Protein AF-A0A7Z9M7N5-F1 (afdb_monomer)

Foldseek 3Di:
DCVVQNDPVVCVVVVDDDQWDDDPDAWIDGPQLQKIWGWADPDPLDTDIDIDHDDDPPDDPVSSVVSVVCCVAAPDPPHPNVVVVVVVSNVVSVCVPDPPDPDDDQPQQPPQWDADPNDIDHDPPGPHSVVVVVNVVVVVCVVPDPPPDD

Radius of gyration: 18.96 Å; Cα contacts (8 Å, |Δi|>4): 137; chains: 1; bounding box: 45×41×53 Å

Solvent-accessible surface area (backbone atoms only — not comparable to full-atom values): 9158 Å² total; per-residue (Å²): 94,48,91,80,54,37,62,68,53,30,52,53,61,71,65,61,87,60,70,72,45,78,46,87,91,42,37,37,35,25,66,85,47,38,33,39,37,39,53,42,78,78,49,102,90,39,70,48,80,47,77,47,77,60,74,66,81,94,55,62,69,67,61,42,55,51,27,51,50,46,36,64,59,40,62,32,89,86,14,67,58,36,45,53,51,52,48,51,52,53,48,52,63,57,53,70,76,48,90,88,56,100,68,86,88,62,67,48,64,62,93,53,62,44,76,53,95,94,40,79,40,62,50,86,95,58,89,56,36,52,68,59,54,50,50,52,52,52,49,49,49,64,75,66,51,87,69,88,73,127

Secondary structure (DSSP, 8-state):
-HHHHHHHHHHHHHH---S-EEETTTEEEEGGGTEEEEEEEEETTEEEEEEEE-PPTT--HHHHHHHHHHIIIIISTTSHHHHHHHHHHHHHHHHTT-SS-S-----TTTT--EEETTEEEPPTT----HHHHHHHHHHHHHHH------

pLDDT: mean 91.23, std 7.66, range [43.03, 97.62]

Nearest PDB structures (foldseek):
  7yls-assembly1_B  TM=8.429E-01  e=2.250E-08  Variovorax paradoxus
  2xr8-assembly3_S  TM=8.512E-01  e=6.572E-05  Paraburkholderia xenovorans LB400
  2yfl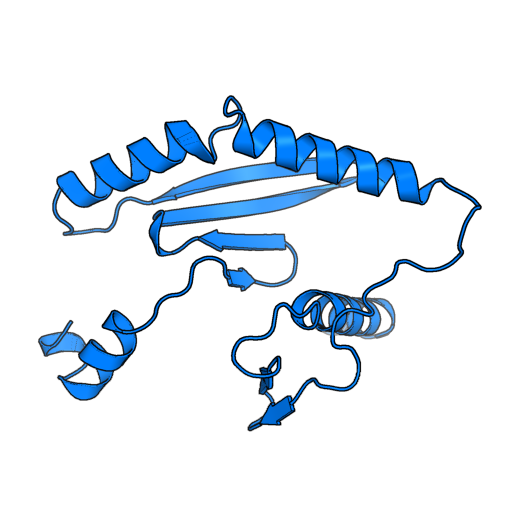-assembly1_I  TM=8.219E-01  e=6.572E-05  Paraburkholderia xenovorans LB400
  5aew-assembly1_U  TM=7.741E-01  e=8.933E-05  Paraburkholderia xenovorans LB400
  8k0a-assembly1_A  TM=7.734E-01  e=1.866E-04  Escherichia coli K-12

Structure (mmCIF, N/CA/C/O backbone):
data_AF-A0A7Z9M7N5-F1
#
_entry.id   AF-A0A7Z9M7N5-F1
#
loop_
_atom_site.group_PDB
_atom_site.id
_atom_site.type_symbol
_atom_site.label_atom_id
_atom_site.label_alt_id
_atom_site.label_comp_id
_atom_site.label_asym_id
_atom_site.label_entity_id
_atom_site.label_seq_id
_atom_site.pdbx_PDB_ins_code
_atom_site.Cartn_x
_atom_site.Cartn_y
_atom_site.Cartn_z
_atom_site.occupancy
_atom_site.B_iso_or_equiv
_atom_site.auth_seq_id
_atom_site.auth_comp_id
_atom_site.auth_asym_id
_atom_site.auth_atom_id
_atom_site.pdbx_PDB_model_num
ATOM 1 N N . MET A 1 1 ? -10.896 -2.703 24.889 1.00 88.19 1 MET A N 1
ATOM 2 C CA . MET A 1 1 ? -9.429 -2.524 24.819 1.00 88.19 1 MET A CA 1
ATOM 3 C C . MET A 1 1 ? -8.792 -2.921 26.137 1.00 88.19 1 MET A C 1
ATOM 5 O O . MET A 1 1 ? -8.296 -4.032 26.181 1.00 88.19 1 MET A O 1
ATOM 9 N N . TYR A 1 2 ? -8.915 -2.133 27.209 1.00 94.31 2 TYR A N 1
ATOM 10 C CA . TYR A 1 2 ? -8.338 -2.464 28.525 1.00 94.31 2 TYR A CA 1
ATOM 11 C C . TYR A 1 2 ? -8.776 -3.823 29.090 1.00 94.31 2 TYR A C 1
ATOM 13 O O . TYR A 1 2 ? -7.938 -4.600 29.518 1.00 94.31 2 TYR A O 1
ATOM 21 N N . GLU A 1 3 ? -10.065 -4.169 29.023 1.00 94.38 3 GLU A N 1
ATOM 22 C CA . GLU A 1 3 ? -10.536 -5.487 29.492 1.00 94.38 3 GLU A CA 1
ATOM 23 C C . GLU A 1 3 ? -9.992 -6.661 28.662 1.00 94.38 3 GLU A C 1
ATOM 25 O O . GLU A 1 3 ? -9.813 -7.755 29.183 1.00 94.38 3 GLU A O 1
ATOM 30 N N . ALA A 1 4 ? -9.740 -6.445 27.367 1.00 93.12 4 ALA A N 1
ATOM 31 C CA . ALA A 1 4 ? -9.328 -7.501 26.441 1.00 93.12 4 ALA A CA 1
ATOM 32 C C . ALA A 1 4 ? -7.804 -7.688 26.379 1.00 93.12 4 ALA A C 1
ATOM 34 O O . ALA A 1 4 ? -7.344 -8.797 26.132 1.00 93.12 4 ALA A O 1
ATOM 35 N N . TYR A 1 5 ? -7.041 -6.611 26.579 1.00 94.06 5 TYR A N 1
ATOM 36 C CA . TYR A 1 5 ? -5.589 -6.572 26.374 1.00 94.06 5 TYR A CA 1
ATOM 37 C C . TYR A 1 5 ? -4.808 -6.147 27.632 1.00 94.06 5 TYR A C 1
ATOM 39 O O . TYR A 1 5 ? -3.587 -6.201 27.643 1.00 94.06 5 TYR A O 1
ATOM 47 N N . GLY A 1 6 ? -5.480 -5.746 28.714 1.00 97.62 6 GLY A N 1
ATOM 48 C CA . GLY A 1 6 ? -4.824 -5.103 29.855 1.00 97.62 6 GLY A CA 1
ATOM 49 C C . GLY A 1 6 ? -4.429 -3.654 29.556 1.00 97.62 6 GLY A C 1
ATOM 50 O O . GLY A 1 6 ? -4.572 -3.174 28.433 1.00 97.62 6 GLY A O 1
ATOM 51 N N . GLU A 1 7 ? -3.974 -2.934 30.580 1.00 97.44 7 GLU A N 1
ATOM 52 C CA . GLU A 1 7 ? -3.633 -1.509 30.470 1.00 97.44 7 GLU A CA 1
ATOM 53 C C . GLU A 1 7 ? -2.422 -1.262 29.574 1.00 97.44 7 GLU A C 1
ATOM 55 O O . GLU A 1 7 ? -2.535 -0.531 28.596 1.00 97.44 7 GLU A O 1
ATOM 60 N N . GLU A 1 8 ? -1.309 -1.942 29.841 1.00 97.50 8 GLU A N 1
ATOM 61 C CA . GLU A 1 8 ? -0.048 -1.751 29.119 1.00 97.50 8 GLU A CA 1
ATOM 62 C C . GLU A 1 8 ? -0.201 -1.957 27.604 1.00 97.50 8 GLU A C 1
ATOM 64 O O . GLU A 1 8 ? 0.100 -1.061 26.816 1.00 97.50 8 GLU A O 1
ATOM 69 N N . GLN A 1 9 ? -0.752 -3.098 27.186 1.00 96.50 9 GLN A N 1
ATOM 70 C CA . GLN A 1 9 ? -0.926 -3.403 25.767 1.00 96.50 9 GLN A CA 1
ATOM 71 C C . GLN A 1 9 ? -2.012 -2.532 25.113 1.00 96.50 9 GLN A C 1
ATOM 73 O O . GLN A 1 9 ? -1.915 -2.204 23.930 1.00 96.50 9 GLN A O 1
ATOM 78 N N . ALA A 1 10 ? -3.062 -2.147 25.849 1.00 96.06 10 ALA A N 1
ATOM 79 C CA . ALA A 1 10 ? -4.071 -1.239 25.310 1.00 96.06 10 ALA A CA 1
ATOM 80 C C . ALA A 1 10 ? -3.470 0.137 25.001 1.00 96.06 10 ALA A C 1
ATOM 82 O O . ALA A 1 10 ? -3.713 0.656 23.912 1.00 96.06 10 ALA A O 1
ATOM 83 N N . GLU A 1 11 ? -2.676 0.694 25.916 1.00 95.88 11 GLU A N 1
ATOM 84 C CA . GLU A 1 11 ? -1.968 1.960 25.703 1.00 95.88 11 GLU A CA 1
ATOM 85 C C . GLU A 1 11 ? -0.962 1.860 24.556 1.00 95.88 11 GLU A C 1
ATOM 87 O O . GLU A 1 11 ? -0.908 2.753 23.711 1.00 95.88 11 GLU A O 1
ATOM 92 N N . GLU A 1 12 ? -0.222 0.750 24.461 1.00 94.62 12 GLU A N 1
ATOM 93 C CA . GLU A 1 12 ? 0.688 0.510 23.342 1.00 94.62 12 GLU A CA 1
ATOM 94 C C . GLU A 1 12 ? -0.059 0.566 22.003 1.00 94.62 12 GLU A C 1
ATOM 96 O O . GLU A 1 12 ? 0.305 1.353 21.130 1.00 94.62 12 GLU A O 1
ATOM 101 N N . ILE A 1 13 ? -1.145 -0.205 21.854 1.00 91.56 13 ILE A N 1
ATOM 102 C CA . ILE A 1 13 ? -1.937 -0.261 20.615 1.00 91.56 13 ILE A CA 1
ATOM 103 C C . ILE A 1 13 ? -2.544 1.106 20.283 1.00 91.56 13 ILE A C 1
ATOM 105 O O . ILE A 1 13 ? -2.517 1.532 19.127 1.00 91.56 13 ILE A O 1
ATOM 109 N N . LEU A 1 14 ? -3.113 1.793 21.276 1.00 89.81 14 LEU A N 1
ATOM 110 C CA . LEU A 1 14 ? -3.752 3.096 21.081 1.00 89.81 14 LEU A CA 1
ATOM 111 C C . LEU A 1 14 ? -2.733 4.210 20.791 1.00 89.81 14 LEU A C 1
ATOM 113 O O . LEU A 1 14 ? -3.079 5.184 20.121 1.00 89.81 14 LEU A O 1
ATOM 117 N N . GLY A 1 15 ? -1.486 4.053 21.241 1.00 91.94 15 GLY A N 1
ATOM 118 C CA . GLY A 1 15 ? -0.372 4.957 20.959 1.00 91.94 15 GLY A CA 1
ATOM 119 C C . GLY A 1 15 ? 0.217 4.818 19.551 1.00 91.94 15 GLY A C 1
ATOM 120 O O . GLY A 1 15 ? 0.975 5.689 19.113 1.00 91.94 15 GLY A O 1
ATOM 121 N N . VAL A 1 16 ? -0.129 3.761 18.807 1.00 89.12 16 VAL A N 1
ATOM 122 C CA . VAL A 1 16 ? 0.385 3.538 17.450 1.00 89.12 16 VAL A CA 1
ATOM 123 C C . VAL A 1 16 ? -0.188 4.562 16.466 1.00 89.12 16 VAL A C 1
ATOM 125 O O . VAL A 1 16 ? -1.365 4.536 16.108 1.00 89.12 16 VAL A O 1
ATOM 128 N N . ASN A 1 17 ? 0.683 5.418 15.927 1.00 86.69 17 ASN A N 1
ATOM 129 C CA . ASN A 1 17 ? 0.347 6.348 14.849 1.00 86.69 17 ASN A CA 1
ATOM 130 C C . ASN A 1 17 ? 0.935 5.876 13.508 1.00 86.69 17 ASN A C 1
ATOM 132 O O . ASN A 1 17 ? 1.996 6.331 13.076 1.00 86.69 17 ASN A O 1
ATOM 136 N N . LEU A 1 18 ? 0.243 4.941 12.850 1.00 87.56 18 LEU A N 1
ATOM 137 C CA . LEU A 1 18 ? 0.619 4.408 11.537 1.00 87.56 18 LEU A CA 1
ATOM 138 C C . LEU A 1 18 ? -0.353 4.881 10.460 1.00 87.56 18 LEU A C 1
ATOM 140 O O . LEU A 1 18 ? -1.544 4.582 10.505 1.00 87.56 18 LEU A O 1
ATOM 144 N N . HIS A 1 19 ? 0.166 5.584 9.454 1.00 85.56 19 HIS A N 1
ATOM 145 C CA . HIS A 1 19 ? -0.656 6.096 8.358 1.00 85.56 19 HIS A CA 1
ATOM 146 C C . HIS A 1 19 ? -0.857 5.075 7.229 1.00 85.56 19 HIS A C 1
ATOM 148 O O . HIS A 1 19 ? -1.955 4.960 6.688 1.00 85.56 19 HIS A O 1
ATOM 154 N N . HIS A 1 20 ? 0.195 4.328 6.887 1.00 89.69 20 HIS A N 1
ATOM 155 C CA . HIS A 1 20 ? 0.214 3.390 5.770 1.00 89.69 20 HIS A CA 1
ATOM 156 C C . HIS A 1 20 ? 0.984 2.127 6.149 1.00 89.69 20 HIS A C 1
ATOM 158 O O . HIS A 1 20 ? 2.095 2.204 6.670 1.00 89.69 20 HIS A O 1
ATOM 164 N N . VAL A 1 21 ? 0.404 0.974 5.840 1.00 93.38 21 VAL A N 1
ATOM 165 C CA . VAL A 1 21 ? 1.022 -0.341 6.010 1.00 93.38 21 VAL A CA 1
ATOM 166 C C . VAL A 1 21 ? 0.953 -1.065 4.675 1.00 93.38 21 VAL A C 1
ATOM 168 O O . VAL A 1 21 ? -0.107 -1.120 4.058 1.00 93.38 21 VAL A O 1
ATOM 171 N N . LEU A 1 22 ? 2.071 -1.628 4.226 1.00 93.81 22 LEU A N 1
ATOM 172 C CA . LEU A 1 22 ? 2.112 -2.480 3.042 1.00 93.81 22 LEU A CA 1
ATOM 173 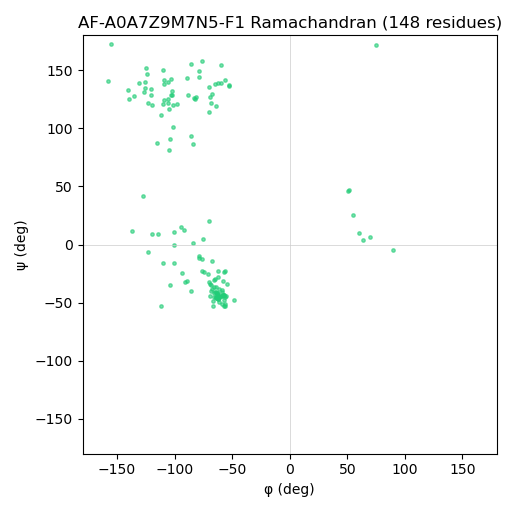C C . LEU A 1 22 ? 2.179 -3.936 3.487 1.00 93.81 22 LEU A C 1
ATOM 175 O O . LEU A 1 22 ? 3.035 -4.304 4.288 1.00 93.81 22 LEU A O 1
ATOM 179 N N . VAL A 1 23 ? 1.289 -4.760 2.948 1.00 94.88 23 VAL A N 1
ATOM 180 C CA . VAL A 1 23 ? 1.314 -6.210 3.123 1.00 94.88 23 VAL A CA 1
ATOM 181 C C . VAL A 1 23 ? 1.646 -6.818 1.765 1.00 94.88 23 VAL A C 1
ATOM 183 O O . VAL A 1 23 ? 0.878 -6.725 0.802 1.00 94.88 23 VAL A O 1
ATOM 186 N N . TYR A 1 24 ? 2.842 -7.393 1.678 1.00 93.75 24 TYR A N 1
ATOM 187 C CA . TYR A 1 24 ? 3.356 -7.981 0.447 1.00 93.75 24 TYR A CA 1
ATOM 188 C C . TYR A 1 24 ? 2.427 -9.114 -0.048 1.00 93.75 24 TYR A C 1
ATOM 190 O O . TYR A 1 24 ? 1.961 -9.905 0.775 1.00 93.75 24 TYR A O 1
ATOM 198 N N . PRO A 1 25 ? 2.153 -9.230 -1.365 1.00 93.19 25 PRO A N 1
ATOM 199 C CA . PRO A 1 25 ? 2.750 -8.448 -2.455 1.00 93.19 25 PRO A CA 1
ATOM 200 C C . PRO A 1 25 ? 1.972 -7.193 -2.874 1.00 93.19 25 PRO A C 1
ATOM 202 O O . PRO A 1 25 ? 2.564 -6.277 -3.437 1.00 93.19 25 PRO A O 1
ATOM 205 N N . CYS A 1 26 ? 0.661 -7.144 -2.638 1.00 94.88 26 CYS A N 1
ATOM 206 C CA . CYS A 1 26 ? -0.233 -6.246 -3.382 1.00 94.88 26 CYS A CA 1
ATOM 207 C C . CYS A 1 26 ? -1.271 -5.524 -2.516 1.00 94.88 26 CYS A C 1
ATOM 209 O O . CYS A 1 26 ? -2.229 -4.960 -3.052 1.00 94.88 26 CYS A O 1
ATOM 211 N N . LEU A 1 27 ? -1.126 -5.570 -1.192 1.00 96.31 27 LEU A N 1
ATOM 212 C CA . LEU A 1 27 ? -2.075 -4.964 -0.270 1.00 96.31 27 LEU A CA 1
ATOM 213 C C . LEU A 1 27 ? -1.462 -3.736 0.399 1.00 96.31 27 LEU A C 1
ATOM 215 O O . LEU A 1 27 ? -0.314 -3.741 0.837 1.00 96.31 27 LEU A O 1
ATOM 219 N N . SER A 1 28 ? -2.268 -2.690 0.506 1.00 94.19 28 SER A N 1
ATOM 220 C CA . SER A 1 28 ? -1.975 -1.501 1.292 1.00 94.19 28 SER A CA 1
ATOM 221 C C . SER A 1 28 ? -3.132 -1.255 2.251 1.00 94.19 28 SER A C 1
ATOM 223 O O . SER A 1 28 ? -4.294 -1.346 1.864 1.00 94.19 28 SER A O 1
ATOM 225 N N . VAL A 1 29 ? -2.830 -0.966 3.509 1.00 94.88 29 VAL A N 1
ATOM 226 C CA . VAL A 1 29 ? -3.808 -0.688 4.558 1.00 94.88 29 VAL A CA 1
ATOM 227 C C . VAL A 1 29 ? -3.540 0.708 5.098 1.00 94.88 29 VAL A C 1
ATOM 229 O O . VAL A 1 29 ? -2.400 1.060 5.396 1.00 94.88 29 VAL A O 1
ATOM 232 N N . GLN A 1 30 ? -4.602 1.495 5.239 1.00 92.44 30 GLN A N 1
ATOM 233 C CA . GLN A 1 30 ? -4.582 2.813 5.870 1.00 92.44 30 GLN A CA 1
ATOM 234 C C . GLN A 1 30 ? -5.441 2.740 7.139 1.00 92.44 30 GLN A C 1
ATOM 236 O O . GLN A 1 30 ? -6.649 3.003 7.074 1.00 92.44 30 GLN A O 1
ATOM 241 N N . PRO A 1 31 ? -4.859 2.340 8.291 1.00 89.62 31 PRO A N 1
ATOM 242 C CA . PRO A 1 31 ? -5.628 2.062 9.503 1.00 89.62 31 PRO A CA 1
ATOM 243 C C . PRO A 1 31 ? -6.503 3.236 9.973 1.00 89.62 31 PRO A C 1
ATOM 245 O O . PRO A 1 31 ? -7.692 3.009 10.212 1.00 89.62 31 PRO A O 1
ATOM 248 N N . PRO A 1 32 ? -6.015 4.499 10.011 1.00 87.31 32 PRO A N 1
ATOM 249 C CA . PRO A 1 32 ? -6.826 5.633 10.458 1.00 87.31 32 PRO A CA 1
ATOM 250 C C . PRO A 1 32 ? -8.051 5.900 9.577 1.00 87.31 32 PRO A C 1
ATOM 252 O O . PRO A 1 32 ? -9.010 6.527 10.024 1.00 87.31 32 PRO A O 1
ATOM 255 N N . LEU A 1 33 ? -8.018 5.443 8.320 1.00 89.69 33 LEU A N 1
ATOM 256 C CA . LEU A 1 33 ? -9.082 5.660 7.344 1.00 89.69 33 LEU A CA 1
ATOM 257 C C . LEU A 1 33 ? -10.000 4.444 7.173 1.00 89.69 33 LEU A C 1
ATOM 259 O O . LEU A 1 33 ? -10.938 4.516 6.382 1.00 89.69 33 LEU A O 1
ATOM 263 N N . GLN A 1 34 ? -9.744 3.346 7.898 1.00 93.62 34 GLN A N 1
ATOM 264 C CA . GLN A 1 34 ? -10.486 2.083 7.790 1.00 93.62 34 GLN A CA 1
ATOM 265 C C . GLN A 1 34 ? -10.578 1.603 6.333 1.00 93.62 34 GLN A C 1
ATOM 267 O O . GLN A 1 34 ? -11.660 1.278 5.833 1.00 93.62 34 GLN A O 1
ATOM 272 N N . GLN A 1 35 ? -9.446 1.632 5.624 1.00 93.75 35 GLN A N 1
ATOM 273 C CA . GLN A 1 35 ? -9.380 1.313 4.200 1.00 93.75 35 GLN A CA 1
ATOM 274 C C . GLN A 1 35 ? -8.268 0.315 3.883 1.00 93.75 35 GLN A C 1
ATOM 276 O O . GLN A 1 35 ? -7.154 0.420 4.397 1.00 93.75 35 GLN A O 1
ATOM 281 N N . LEU A 1 36 ? -8.579 -0.625 2.991 1.00 95.12 36 LEU A N 1
ATOM 282 C CA . LEU A 1 36 ? -7.630 -1.544 2.369 1.00 95.12 36 LEU A CA 1
ATOM 283 C C . LEU A 1 36 ? -7.672 -1.339 0.860 1.00 95.12 36 LEU A C 1
ATOM 285 O O . LEU A 1 36 ? -8.735 -1.405 0.249 1.00 95.12 36 LEU A O 1
ATOM 289 N N . ARG A 1 37 ? -6.509 -1.136 0.253 1.00 94.25 37 ARG A N 1
ATOM 290 C CA . ARG A 1 37 ? -6.323 -1.121 -1.191 1.00 94.25 37 ARG A CA 1
ATOM 291 C C . ARG A 1 37 ? -5.682 -2.430 -1.635 1.00 94.25 37 ARG A C 1
ATOM 293 O O . ARG A 1 37 ? -4.634 -2.808 -1.116 1.00 94.25 37 ARG A O 1
ATOM 300 N N . ALA A 1 38 ? -6.283 -3.087 -2.619 1.00 95.69 38 ALA A N 1
ATOM 301 C CA . ALA A 1 38 ? -5.695 -4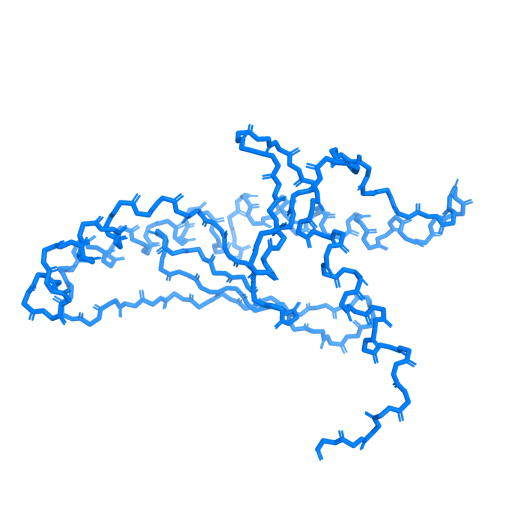.229 -3.307 1.00 95.69 38 ALA A CA 1
ATOM 302 C C . ALA A 1 38 ? -5.314 -3.822 -4.734 1.00 95.69 38 ALA A C 1
ATOM 304 O O . ALA A 1 38 ? -6.159 -3.341 -5.489 1.00 95.69 38 ALA A O 1
ATOM 305 N N . VAL A 1 39 ? -4.048 -4.010 -5.106 1.00 94.56 39 VAL A N 1
ATOM 306 C CA . VAL A 1 39 ? -3.537 -3.740 -6.459 1.00 94.56 39 VAL A CA 1
ATOM 307 C C . VAL A 1 39 ? -3.349 -5.068 -7.181 1.00 94.56 39 VAL A C 1
ATOM 309 O O . VAL A 1 39 ? -2.310 -5.712 -7.072 1.00 94.56 39 VAL A O 1
ATOM 312 N N . ARG A 1 40 ? -4.377 -5.524 -7.896 1.00 95.75 40 ARG A N 1
ATOM 313 C CA . ARG A 1 40 ? -4.355 -6.821 -8.577 1.00 95.75 40 ARG A CA 1
ATOM 314 C C . ARG A 1 40 ? -3.641 -6.714 -9.923 1.00 95.75 40 ARG A C 1
ATOM 316 O O . ARG A 1 40 ? -4.073 -5.911 -10.752 1.00 95.75 40 ARG A O 1
ATOM 323 N N . PRO A 1 41 ? -2.611 -7.528 -10.192 1.00 95.12 41 PRO A N 1
ATOM 324 C CA . PRO A 1 41 ? -2.040 -7.612 -11.528 1.00 95.12 41 PRO A CA 1
ATOM 325 C C . PRO A 1 41 ? -3.042 -8.284 -12.476 1.00 95.12 41 PRO A C 1
ATOM 327 O O . PRO A 1 41 ? -3.543 -9.368 -12.187 1.00 95.12 41 PRO A O 1
ATOM 330 N N . LEU A 1 42 ? -3.344 -7.631 -13.599 1.00 97.00 42 LEU A N 1
ATOM 331 C CA . LEU A 1 42 ? -4.118 -8.210 -14.704 1.00 97.00 42 LEU A CA 1
ATOM 332 C C . LEU A 1 42 ? -3.206 -8.590 -15.878 1.00 97.00 42 LEU A C 1
ATOM 334 O O . LEU A 1 42 ? -3.466 -9.569 -16.570 1.00 97.00 42 LEU A O 1
ATOM 338 N N . ALA A 1 43 ? -2.154 -7.802 -16.097 1.00 96.12 43 ALA A N 1
ATOM 339 C CA . ALA A 1 43 ? -1.091 -8.010 -17.075 1.00 96.12 43 ALA A CA 1
ATOM 340 C C . ALA A 1 43 ? 0.179 -7.263 -16.601 1.00 96.12 43 ALA A C 1
ATOM 342 O O . ALA A 1 43 ? 0.093 -6.496 -15.636 1.00 96.12 43 ALA A O 1
ATOM 343 N N . PRO A 1 44 ? 1.345 -7.431 -17.254 1.00 91.94 44 PRO A N 1
ATOM 344 C CA . PRO A 1 44 ? 2.580 -6.730 -16.876 1.00 91.94 44 PRO A CA 1
ATOM 345 C C . PRO A 1 44 ? 2.485 -5.193 -16.870 1.00 91.94 44 PRO A C 1
ATOM 347 O O . PRO A 1 44 ? 3.255 -4.537 -16.178 1.00 91.94 44 PRO A O 1
ATOM 350 N N . ASP A 1 45 ? 1.548 -4.621 -17.625 1.00 93.25 45 ASP A N 1
ATOM 351 C CA . ASP A 1 45 ? 1.311 -3.182 -17.788 1.00 93.25 45 ASP A CA 1
ATOM 352 C C . ASP A 1 45 ? -0.098 -2.749 -17.342 1.00 93.25 45 ASP A C 1
ATOM 354 O O . ASP A 1 45 ? -0.514 -1.612 -17.574 1.00 93.25 45 ASP A O 1
ATOM 358 N N . ARG A 1 46 ? -0.855 -3.653 -16.704 1.00 94.88 46 ARG A N 1
ATOM 359 C CA . ARG A 1 46 ? -2.253 -3.417 -16.341 1.00 94.88 46 ARG A CA 1
ATOM 360 C C . ARG A 1 46 ? -2.575 -3.969 -14.964 1.00 94.88 46 ARG A C 1
ATOM 362 O O . ARG A 1 46 ? -2.453 -5.167 -14.711 1.00 94.88 46 ARG A O 1
ATOM 369 N N . THR A 1 47 ? -3.094 -3.108 -14.099 1.00 94.88 47 THR A N 1
ATOM 370 C CA . THR A 1 47 ? -3.548 -3.468 -12.754 1.00 94.88 47 THR A CA 1
ATOM 371 C C . THR A 1 47 ? -5.001 -3.051 -12.535 1.00 94.88 47 THR A C 1
ATOM 373 O O . THR A 1 47 ? -5.498 -2.108 -13.150 1.00 94.88 47 THR A O 1
ATOM 376 N N . LEU A 1 48 ? -5.703 -3.780 -11.668 1.00 94.19 48 LEU A N 1
ATOM 377 C CA . LEU A 1 48 ? -6.996 -3.388 -11.114 1.00 94.19 48 LEU A CA 1
ATOM 378 C C . LEU A 1 48 ? -6.787 -2.952 -9.669 1.00 94.19 48 LEU A C 1
ATOM 380 O O . LEU A 1 48 ? -6.260 -3.714 -8.861 1.00 94.19 48 LEU A O 1
ATOM 384 N N . THR A 1 49 ? -7.228 -1.746 -9.338 1.00 92.56 49 THR A N 1
ATOM 385 C CA . THR A 1 49 ? -7.135 -1.218 -7.978 1.00 92.56 49 THR A CA 1
ATOM 386 C C . THR A 1 49 ? -8.500 -1.259 -7.320 1.00 92.56 49 THR A C 1
ATOM 388 O O . THR A 1 49 ? -9.423 -0.573 -7.757 1.00 92.56 49 THR A O 1
ATOM 391 N N . GLU A 1 50 ? -8.618 -2.042 -6.260 1.00 93.25 50 GLU A N 1
ATOM 392 C CA . GLU A 1 50 ? -9.821 -2.124 -5.438 1.00 93.25 50 GLU A CA 1
ATOM 393 C C . GLU A 1 50 ? -9.572 -1.397 -4.125 1.00 93.25 50 GLU A C 1
ATOM 395 O O . GLU A 1 50 ? -8.493 -1.528 -3.545 1.00 93.25 50 GLU A O 1
ATOM 400 N N . ILE A 1 51 ? -10.567 -0.662 -3.637 1.00 92.19 51 ILE A N 1
ATOM 401 C CA . ILE A 1 51 ? -10.521 -0.030 -2.321 1.00 92.19 51 ILE A CA 1
ATOM 402 C C . ILE A 1 51 ? -11.721 -0.520 -1.530 1.00 92.19 51 ILE A C 1
ATOM 404 O O . ILE A 1 51 ? -12.869 -0.358 -1.937 1.00 92.19 51 ILE A O 1
ATOM 408 N N . TRP A 1 52 ? -11.424 -1.126 -0.394 1.00 93.12 52 TRP A N 1
ATOM 409 C CA . TRP A 1 52 ? -12.377 -1.669 0.550 1.00 93.12 52 TRP A CA 1
ATOM 410 C C . TRP A 1 52 ? -12.431 -0.733 1.741 1.00 93.12 52 TRP A C 1
ATOM 412 O O . TRP A 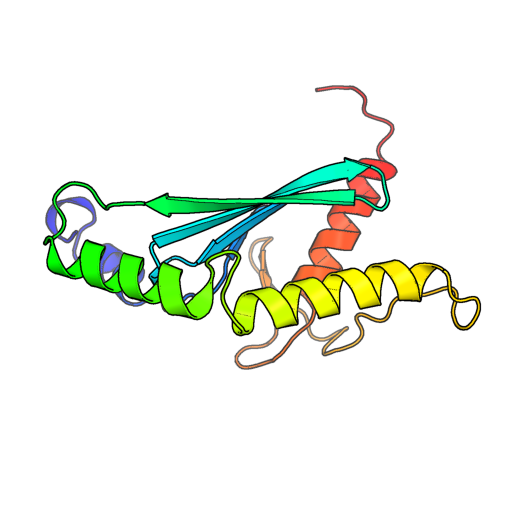1 52 ? -11.408 -0.476 2.375 1.00 93.12 52 TRP A O 1
ATOM 422 N N . HIS A 1 53 ? -13.617 -0.219 2.035 1.00 92.38 53 HIS A N 1
ATOM 423 C CA . HIS A 1 53 ? -13.870 0.558 3.235 1.00 92.38 53 HIS A CA 1
ATOM 424 C C . HIS A 1 53 ? -14.586 -0.320 4.260 1.00 92.38 53 HIS A C 1
ATOM 426 O O . HIS A 1 53 ? -15.555 -1.006 3.930 1.00 92.38 53 HIS A O 1
ATOM 432 N N . PHE A 1 54 ? -14.102 -0.307 5.497 1.00 92.75 54 PHE A N 1
ATOM 433 C CA . PHE A 1 54 ? -14.629 -1.142 6.565 1.00 92.75 54 PHE A CA 1
ATOM 434 C C . PHE A 1 54 ? -15.382 -0.301 7.580 1.00 92.75 54 PHE A C 1
ATOM 436 O O . PHE A 1 54 ? -14.952 0.786 7.952 1.00 92.75 54 PHE A O 1
ATOM 443 N N . ARG A 1 55 ? -16.484 -0.862 8.075 1.00 94.06 55 ARG A N 1
ATOM 444 C CA . ARG A 1 55 ? -17.165 -0.382 9.270 1.00 94.06 55 ARG A CA 1
ATOM 445 C C . ARG A 1 55 ? -16.728 -1.241 10.444 1.00 94.06 55 ARG A C 1
ATOM 447 O O . ARG A 1 55 ? -16.915 -2.457 10.420 1.00 94.06 55 ARG A O 1
ATOM 454 N N . LEU A 1 56 ? -16.151 -0.614 11.462 1.00 92.69 56 LEU A N 1
ATOM 455 C CA . LEU A 1 56 ? -15.787 -1.313 12.690 1.00 92.69 56 LEU A CA 1
ATOM 456 C C . LEU A 1 56 ? -17.053 -1.766 13.423 1.00 92.69 56 LEU A C 1
ATOM 458 O O . LEU A 1 56 ? -17.973 -0.977 13.649 1.00 92.69 56 LEU A O 1
ATOM 462 N N . LYS A 1 57 ? -17.093 -3.049 13.785 1.00 94.00 57 LYS A N 1
ATOM 463 C CA . LYS A 1 57 ? -18.175 -3.609 14.593 1.00 94.00 57 LYS A CA 1
ATOM 464 C C . LYS A 1 57 ? -18.185 -2.920 15.961 1.00 94.00 57 LYS A C 1
ATOM 466 O O . LYS A 1 57 ? -17.123 -2.667 16.521 1.00 94.00 57 LYS A O 1
ATOM 471 N N . ASP A 1 58 ? -19.375 -2.605 16.463 1.00 92.94 58 ASP A N 1
ATOM 472 C CA . ASP A 1 58 ? -19.603 -2.023 17.794 1.00 92.94 58 ASP A CA 1
ATOM 473 C C . ASP A 1 58 ? -18.985 -0.620 18.015 1.00 92.94 58 ASP A C 1
ATOM 475 O O . ASP A 1 58 ? -19.106 -0.046 19.097 1.00 92.94 58 ASP A O 1
ATOM 479 N N . ALA A 1 59 ? -18.376 -0.017 16.986 1.00 92.06 59 ALA A N 1
ATOM 480 C CA . ALA A 1 59 ? -17.877 1.352 17.043 1.00 92.06 59 ALA A CA 1
ATOM 481 C C . ALA A 1 59 ? -19.018 2.375 16.863 1.00 92.06 59 ALA A C 1
ATOM 483 O O . ALA A 1 59 ? -19.973 2.113 16.124 1.00 92.06 59 ALA A O 1
ATOM 484 N N . PRO A 1 60 ? -18.916 3.575 17.470 1.00 95.50 60 PRO A N 1
ATOM 485 C CA . PRO A 1 60 ? -19.898 4.636 17.267 1.00 95.50 60 PRO A CA 1
ATOM 486 C C . PRO A 1 60 ? -20.060 5.004 15.787 1.00 95.50 60 PRO A C 1
ATOM 488 O O . PRO A 1 60 ? -19.075 5.123 15.059 1.00 95.50 60 PRO A O 1
ATOM 491 N N . GLU A 1 61 ? -21.293 5.287 15.359 1.00 95.69 61 GLU A N 1
ATOM 492 C CA . GLU A 1 61 ? -21.611 5.623 13.960 1.00 95.69 61 GLU A CA 1
ATOM 493 C C . GLU A 1 61 ? -20.777 6.790 13.408 1.00 95.69 61 GLU A C 1
ATOM 495 O O . GLU A 1 61 ? -20.372 6.786 12.247 1.00 95.69 61 GLU A O 1
ATOM 500 N N . ALA A 1 62 ? -20.445 7.766 14.255 1.00 95.88 62 ALA A N 1
ATOM 501 C CA . ALA A 1 62 ? -19.605 8.901 13.883 1.00 95.88 62 ALA A CA 1
ATOM 502 C C . ALA A 1 62 ? -18.211 8.485 13.367 1.00 95.88 62 ALA A C 1
ATOM 504 O O . ALA A 1 62 ? -17.654 9.157 12.499 1.00 95.88 62 ALA A O 1
ATOM 505 N N . ILE A 1 63 ? -17.654 7.371 13.859 1.00 94.06 63 ILE A N 1
ATOM 506 C CA . ILE A 1 63 ? -16.359 6.840 13.406 1.00 94.06 63 ILE A CA 1
ATOM 507 C C . ILE A 1 63 ? -16.458 6.317 11.971 1.00 94.06 63 ILE A C 1
ATOM 509 O O . ILE A 1 63 ? -15.560 6.570 11.165 1.00 94.06 63 ILE A O 1
ATOM 513 N N . TYR A 1 64 ? -17.561 5.645 11.639 1.00 94.38 64 TYR A N 1
ATOM 514 C CA . TYR A 1 64 ? -17.833 5.187 10.279 1.00 94.38 64 TYR A CA 1
ATOM 515 C C . TYR A 1 64 ? -18.066 6.369 9.331 1.00 94.38 64 TYR A C 1
ATOM 517 O O . TYR A 1 64 ? -17.401 6.466 8.305 1.00 94.38 64 TYR A O 1
ATOM 525 N N . GLN A 1 65 ? -18.922 7.326 9.707 1.00 94.81 65 GLN A N 1
ATOM 526 C CA . GLN A 1 65 ? -19.199 8.514 8.888 1.00 94.81 65 GLN A CA 1
ATOM 527 C C . GLN A 1 65 ? -17.938 9.341 8.609 1.00 94.81 65 GLN A C 1
ATOM 529 O O . GLN A 1 65 ? -17.717 9.781 7.480 1.00 94.81 65 GLN A O 1
ATOM 534 N N . ARG A 1 66 ? -17.062 9.505 9.612 1.00 93.44 66 ARG A N 1
ATOM 535 C CA . ARG A 1 66 ? -15.758 10.156 9.431 1.00 93.44 66 ARG A CA 1
ATOM 536 C C . ARG A 1 66 ? -14.917 9.421 8.390 1.00 93.44 66 ARG A C 1
ATOM 538 O O . ARG A 1 66 ? -14.409 10.055 7.468 1.00 93.44 66 ARG A O 1
ATOM 545 N N . ALA A 1 67 ? -14.757 8.108 8.529 1.00 93.00 67 ALA A N 1
ATOM 546 C CA . ALA A 1 67 ? -13.930 7.321 7.621 1.00 93.00 67 ALA A CA 1
ATOM 547 C C . ALA A 1 67 ? -14.500 7.281 6.189 1.00 93.00 67 ALA A C 1
ATOM 549 O O . ALA A 1 67 ? -13.742 7.396 5.224 1.00 93.00 67 ALA A O 1
ATOM 550 N N . LEU A 1 68 ? -15.827 7.241 6.050 1.00 93.19 68 LEU A N 1
ATOM 551 C CA . LEU A 1 68 ? -16.519 7.348 4.768 1.00 93.19 68 LEU A CA 1
ATOM 552 C C . LEU A 1 68 ? -16.310 8.726 4.113 1.00 93.19 68 LEU A C 1
ATOM 554 O O . LEU A 1 68 ? -16.054 8.809 2.913 1.00 93.19 68 LEU A O 1
ATOM 558 N N . GLY A 1 69 ? -16.339 9.808 4.896 1.00 92.38 69 GLY A N 1
ATOM 559 C CA . GLY A 1 69 ? -15.993 11.149 4.418 1.00 92.38 69 GLY A CA 1
ATOM 560 C C . GLY A 1 69 ? -14.567 11.221 3.861 1.00 92.38 69 GLY A C 1
ATOM 561 O O . GLY A 1 69 ? -14.355 11.743 2.767 1.00 92.38 69 GLY A O 1
ATOM 562 N N . TYR A 1 70 ? -13.595 10.623 4.557 1.00 90.06 70 TYR A N 1
ATOM 563 C CA . TYR A 1 70 ? -12.223 10.505 4.048 1.00 90.06 70 TYR A CA 1
ATOM 564 C C . TYR A 1 70 ? -12.146 9.686 2.758 1.00 90.06 70 TYR A C 1
ATOM 566 O O . TYR A 1 70 ? -11.425 10.075 1.842 1.00 90.06 70 TYR A O 1
ATOM 574 N N . TYR A 1 71 ? -12.884 8.577 2.651 1.00 90.88 71 TYR A N 1
ATOM 575 C CA . TYR A 1 71 ? -12.950 7.806 1.410 1.00 90.88 71 TYR A CA 1
ATOM 576 C C . TYR A 1 71 ? -13.417 8.679 0.238 1.00 90.88 71 TYR A C 1
ATOM 578 O O . TYR A 1 71 ? -12.722 8.752 -0.773 1.00 90.88 71 TYR A O 1
ATOM 586 N N . TYR A 1 72 ? -14.527 9.405 0.388 1.00 90.19 72 TYR A N 1
ATOM 587 C CA . TYR A 1 72 ? -15.058 10.248 -0.686 1.00 90.19 72 TYR A CA 1
ATOM 588 C C . TYR A 1 72 ? -14.149 11.413 -1.078 1.00 90.19 72 TYR A C 1
ATOM 590 O O . TYR A 1 72 ? -14.177 11.818 -2.235 1.00 90.19 72 TYR A O 1
ATOM 598 N N . LEU A 1 73 ? -13.347 11.940 -0.151 1.00 87.75 73 LEU A N 1
ATOM 599 C CA . LEU A 1 73 ? -12.478 13.093 -0.407 1.00 87.75 73 LEU A CA 1
ATOM 600 C C . LEU A 1 73 ? -11.074 12.715 -0.882 1.00 87.75 73 LEU A C 1
ATOM 602 O O . LEU A 1 73 ? -10.474 13.456 -1.658 1.00 87.75 73 LEU A O 1
ATOM 606 N N . VAL A 1 74 ? -10.544 11.580 -0.422 1.00 86.62 74 VAL A N 1
ATOM 607 C CA . VAL A 1 74 ? -9.136 11.217 -0.625 1.00 86.62 74 VAL A CA 1
ATOM 608 C C . VAL A 1 74 ? -8.984 10.028 -1.560 1.00 86.62 74 VAL A C 1
ATOM 610 O O . VAL A 1 74 ? -8.268 10.123 -2.547 1.00 86.62 74 VAL A O 1
ATOM 613 N N . ASN A 1 75 ? -9.665 8.915 -1.301 1.00 87.94 75 ASN A N 1
ATOM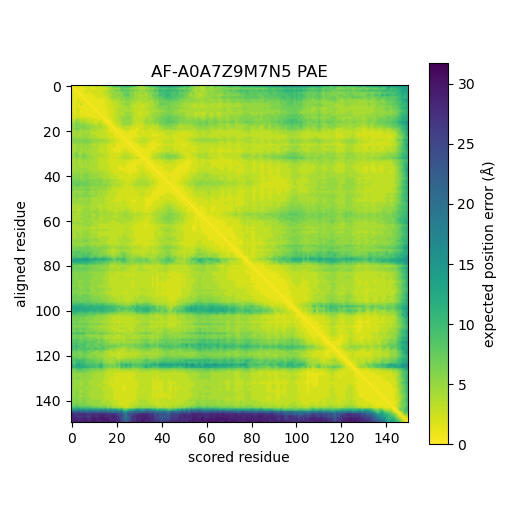 614 C CA . ASN A 1 75 ? -9.296 7.636 -1.915 1.00 87.94 75 ASN A CA 1
ATOM 615 C C . ASN A 1 75 ? -10.285 7.120 -2.963 1.00 87.94 75 ASN A C 1
ATOM 617 O O . ASN A 1 75 ? -9.922 6.224 -3.719 1.00 87.94 75 ASN A O 1
ATOM 621 N N . SER A 1 76 ? -11.515 7.638 -3.033 1.00 87.81 76 SER A N 1
ATOM 622 C CA . SER A 1 76 ? -12.481 7.170 -4.029 1.00 87.81 76 SER A CA 1
ATOM 623 C C . SER A 1 76 ? -11.955 7.379 -5.463 1.00 87.81 76 SER A C 1
ATOM 625 O O . SER A 1 76 ? -11.133 8.267 -5.694 1.00 87.81 76 SER A O 1
ATOM 627 N N . PRO A 1 77 ? -12.411 6.593 -6.457 1.00 84.50 77 PRO A N 1
ATOM 628 C CA . PRO A 1 77 ? -11.882 6.677 -7.822 1.00 84.50 77 PRO A CA 1
ATOM 629 C C . PRO A 1 77 ? -11.954 8.071 -8.462 1.00 84.50 77 PRO A C 1
ATOM 631 O O . PRO A 1 77 ? -11.181 8.358 -9.371 1.00 84.50 77 PRO A O 1
ATOM 634 N N . SER A 1 78 ? -12.859 8.928 -7.985 1.00 82.62 78 SER A N 1
ATOM 635 C CA . SER A 1 78 ? -13.136 10.252 -8.549 1.00 82.62 78 SER A CA 1
ATOM 636 C C . SER A 1 78 ? -12.475 11.410 -7.786 1.00 82.62 78 SER A C 1
ATOM 638 O O . SER A 1 78 ? -12.838 12.563 -8.012 1.00 82.62 78 SER A O 1
ATOM 640 N N . THR A 1 79 ? -11.555 11.143 -6.854 1.00 87.44 79 THR A N 1
ATOM 641 C CA . THR A 1 79 ? -10.867 12.201 -6.092 1.00 87.44 79 THR A CA 1
ATOM 642 C C . THR A 1 79 ? -9.643 12.730 -6.829 1.00 87.44 79 THR A C 1
ATOM 644 O O . THR A 1 79 ? -9.014 12.019 -7.611 1.00 87.44 79 THR A O 1
ATOM 647 N N . MET A 1 80 ? -9.253 13.973 -6.522 1.00 85.50 80 MET A N 1
ATOM 648 C CA . MET A 1 80 ? -8.005 14.544 -7.043 1.00 85.50 80 MET A CA 1
ATOM 649 C C . MET A 1 80 ? -6.777 13.780 -6.536 1.00 85.50 80 MET A C 1
ATOM 651 O O . MET A 1 80 ? -5.891 13.479 -7.319 1.00 85.50 80 MET A O 1
ATOM 655 N N . VAL A 1 81 ? -6.759 13.390 -5.255 1.00 89.94 81 VAL A N 1
ATOM 656 C CA . VAL A 1 81 ? -5.615 12.669 -4.670 1.00 89.94 81 VAL A CA 1
ATOM 657 C C . VAL A 1 81 ? -5.403 11.317 -5.355 1.00 89.94 81 VAL A C 1
ATOM 659 O O . VAL A 1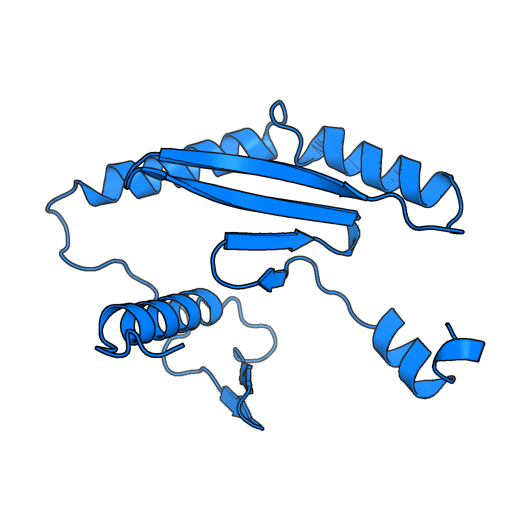 81 ? -4.292 11.000 -5.766 1.00 89.94 81 VAL A O 1
ATOM 662 N N . ASN A 1 82 ? -6.471 10.537 -5.551 1.00 88.69 82 ASN A N 1
ATOM 663 C CA . ASN A 1 82 ? -6.350 9.254 -6.235 1.00 88.69 82 ASN A CA 1
ATOM 664 C C . ASN A 1 82 ? -6.029 9.436 -7.730 1.00 88.69 82 ASN A C 1
ATOM 666 O O . ASN A 1 82 ? -5.297 8.624 -8.288 1.00 88.69 82 ASN A O 1
ATOM 670 N N . ALA A 1 83 ? -6.534 10.490 -8.383 1.00 89.06 83 ALA A N 1
ATOM 671 C CA . ALA A 1 83 ? -6.173 10.803 -9.767 1.00 89.06 83 ALA A CA 1
ATOM 672 C C . ALA A 1 83 ? -4.674 11.124 -9.920 1.00 89.06 83 ALA A C 1
ATOM 674 O O . ALA A 1 83 ? -4.037 10.610 -10.843 1.00 89.06 83 ALA A O 1
ATOM 675 N N . ASP A 1 84 ? -4.105 11.904 -8.997 1.00 93.38 84 ASP A N 1
ATOM 676 C CA . ASP A 1 84 ? -2.676 12.235 -8.973 1.00 93.38 84 ASP A CA 1
ATOM 677 C C . ASP A 1 84 ? -1.810 10.976 -8.779 1.00 93.38 84 ASP A C 1
ATOM 679 O O . ASP A 1 84 ? -0.838 10.765 -9.511 1.00 93.38 84 ASP A O 1
ATOM 683 N N . ASP A 1 85 ? -2.195 10.088 -7.855 1.00 91.19 85 ASP A N 1
ATOM 684 C CA . ASP A 1 85 ? -1.511 8.806 -7.638 1.00 91.19 85 ASP A CA 1
ATOM 685 C C . ASP A 1 85 ? -1.568 7.903 -8.877 1.00 91.19 85 ASP A C 1
ATOM 687 O O . ASP A 1 85 ? -0.544 7.365 -9.310 1.00 91.19 85 ASP A O 1
ATOM 691 N N . LEU A 1 86 ? -2.747 7.763 -9.494 1.00 90.25 86 LEU A N 1
ATOM 692 C CA . LEU A 1 86 ? -2.920 6.964 -10.709 1.00 90.25 86 LEU A CA 1
ATOM 693 C C . LEU A 1 86 ? -2.080 7.509 -11.868 1.00 90.25 86 LEU A C 1
ATOM 695 O O . LEU A 1 86 ? -1.496 6.729 -12.626 1.00 90.25 86 LEU A O 1
ATOM 699 N N . PHE A 1 87 ? -1.974 8.834 -11.993 1.00 93.38 87 PHE A N 1
ATOM 700 C CA . PHE A 1 87 ? -1.112 9.452 -12.993 1.00 93.38 87 PHE A CA 1
ATOM 701 C C . PHE A 1 87 ? 0.369 9.170 -12.720 1.00 93.38 87 PHE A C 1
ATOM 703 O O . PHE A 1 87 ? 1.103 8.833 -13.652 1.00 93.38 87 PHE A O 1
ATOM 710 N N . ASN A 1 88 ? 0.808 9.231 -11.459 1.00 95.06 88 ASN A N 1
ATOM 711 C CA . ASN A 1 88 ? 2.171 8.861 -11.074 1.00 95.06 88 ASN A CA 1
ATOM 712 C C . ASN A 1 88 ? 2.478 7.396 -11.405 1.00 95.06 88 ASN A C 1
ATOM 714 O O . ASN A 1 88 ? 3.528 7.107 -11.978 1.00 95.06 88 ASN A O 1
ATOM 718 N N . TRP A 1 89 ? 1.564 6.468 -11.117 1.00 93.12 89 TRP A N 1
ATOM 719 C CA . TRP A 1 89 ? 1.751 5.050 -11.445 1.00 93.12 89 TRP A CA 1
ATOM 720 C C . TRP A 1 89 ? 1.834 4.824 -12.950 1.00 93.12 89 TRP A C 1
ATOM 722 O O . TRP A 1 89 ? 2.742 4.142 -13.428 1.00 93.12 89 TRP A O 1
ATOM 732 N N . TRP A 1 90 ? 0.934 5.454 -13.707 1.00 93.81 90 TRP A N 1
ATOM 733 C CA . TRP A 1 90 ? 0.963 5.420 -15.163 1.00 93.81 90 TRP A CA 1
ATOM 734 C C . TRP A 1 90 ? 2.289 5.971 -15.702 1.00 93.81 90 TRP A C 1
ATOM 736 O O . TRP A 1 90 ? 2.912 5.337 -16.554 1.00 93.81 90 TRP A O 1
ATOM 746 N N . LYS A 1 91 ? 2.777 7.098 -15.167 1.00 95.31 91 LYS A N 1
ATOM 747 C CA . LYS A 1 91 ? 4.066 7.694 -15.544 1.00 95.31 91 LYS A CA 1
ATOM 748 C C . LYS A 1 91 ? 5.250 6.786 -15.237 1.00 95.31 91 LYS A C 1
ATOM 750 O O . LYS A 1 91 ? 6.121 6.663 -16.094 1.00 95.31 91 LYS A O 1
ATOM 755 N N . VAL A 1 92 ? 5.283 6.146 -14.068 1.00 94.19 92 VAL A N 1
ATOM 756 C CA . VAL A 1 92 ? 6.340 5.186 -13.713 1.00 94.19 92 VAL A CA 1
ATOM 757 C C . VAL A 1 92 ? 6.335 4.012 -14.690 1.00 94.19 92 VAL A C 1
ATOM 759 O O . VAL A 1 92 ? 7.375 3.731 -15.278 1.00 94.19 92 VAL A O 1
ATOM 762 N N . GLN A 1 93 ? 5.174 3.401 -14.954 1.00 93.88 93 GLN A N 1
ATOM 763 C CA . GLN A 1 93 ? 5.051 2.302 -15.922 1.00 93.88 93 GLN A CA 1
ATOM 764 C C . GLN A 1 93 ? 5.535 2.712 -17.320 1.00 93.88 93 GLN A C 1
ATOM 766 O O . GLN A 1 93 ? 6.259 1.966 -17.971 1.00 93.88 93 GLN A O 1
ATOM 771 N N . HIS A 1 94 ? 5.173 3.913 -17.782 1.00 93.50 94 HIS A N 1
ATOM 772 C CA . HIS A 1 94 ? 5.628 4.424 -19.077 1.00 93.50 94 HIS A CA 1
ATOM 773 C C . HIS A 1 94 ? 7.132 4.702 -19.090 1.00 93.50 94 HIS A C 1
ATOM 775 O O . HIS A 1 94 ? 7.793 4.437 -20.091 1.00 93.50 94 HIS A O 1
ATOM 781 N N . GLY A 1 95 ? 7.672 5.211 -17.981 1.00 93.88 95 GLY A N 1
ATOM 782 C CA . GLY A 1 95 ? 9.093 5.492 -17.815 1.00 93.88 95 GLY A CA 1
ATOM 783 C C . GLY A 1 95 ? 9.973 4.248 -17.917 1.00 93.88 95 GLY A C 1
ATOM 784 O O . GLY A 1 95 ? 11.102 4.362 -18.384 1.00 93.88 95 GLY A O 1
ATOM 785 N N . LEU A 1 96 ? 9.454 3.064 -17.573 1.00 93.12 96 LEU A N 1
ATOM 786 C CA . LEU A 1 96 ? 10.174 1.792 -17.719 1.00 93.12 96 LEU A CA 1
ATOM 787 C C . LEU A 1 96 ? 10.422 1.385 -19.182 1.00 93.12 96 LEU A C 1
ATOM 789 O O . LEU A 1 96 ? 11.261 0.528 -19.428 1.00 93.12 96 LEU A O 1
ATOM 793 N N . ASN A 1 97 ? 9.753 2.015 -20.156 1.00 92.81 97 ASN A N 1
ATOM 794 C CA . ASN A 1 97 ? 10.053 1.834 -21.584 1.00 92.81 97 ASN A CA 1
ATOM 795 C C . ASN A 1 97 ? 11.203 2.735 -22.078 1.00 92.81 97 ASN A C 1
ATOM 797 O O . ASN A 1 97 ? 11.502 2.761 -23.271 1.00 92.81 97 ASN A O 1
ATOM 801 N N . SER A 1 98 ? 11.800 3.541 -21.196 1.00 93.50 98 SER A N 1
ATOM 802 C CA . SER A 1 98 ? 12.925 4.416 -21.528 1.00 93.50 98 SER A CA 1
ATOM 803 C C . SER A 1 98 ? 14.243 3.643 -21.580 1.00 93.50 98 SER A C 1
ATOM 805 O O . SER A 1 98 ? 14.507 2.807 -20.725 1.00 93.50 98 SER A O 1
ATOM 807 N N . ASN A 1 99 ? 15.126 4.027 -22.504 1.00 93.50 99 ASN A N 1
ATOM 808 C CA . ASN A 1 99 ? 16.497 3.505 -22.598 1.00 93.50 99 ASN A CA 1
ATOM 809 C C . ASN A 1 99 ? 17.527 4.393 -21.867 1.00 93.50 99 ASN A C 1
ATOM 811 O O . ASN A 1 99 ? 18.722 4.307 -22.133 1.00 93.50 99 ASN A O 1
ATOM 815 N N . ALA A 1 100 ? 17.081 5.315 -21.006 1.00 92.25 100 ALA A N 1
ATOM 816 C CA . ALA A 1 100 ? 17.967 6.270 -20.332 1.00 92.25 100 ALA A CA 1
ATOM 817 C C . ALA A 1 100 ? 18.781 5.658 -19.173 1.00 92.25 100 ALA A C 1
ATOM 819 O O . ALA A 1 100 ? 19.801 6.224 -18.785 1.00 92.25 100 ALA A O 1
ATOM 820 N N . SER A 1 101 ? 18.320 4.549 -18.590 1.00 90.81 101 SER A N 1
ATOM 821 C CA . SER A 1 101 ? 18.974 3.852 -17.477 1.00 90.81 101 SER A CA 1
ATOM 822 C C . SER A 1 101 ? 18.509 2.401 -17.431 1.00 90.81 101 SER A C 1
ATOM 824 O O . SER A 1 101 ? 17.316 2.145 -17.577 1.00 90.81 101 SER A O 1
ATOM 826 N N . ASP A 1 102 ? 19.424 1.481 -17.131 1.00 92.81 102 ASP A N 1
ATOM 827 C CA . ASP A 1 102 ? 19.098 0.069 -16.881 1.00 92.81 102 ASP A CA 1
ATOM 828 C C . ASP A 1 102 ? 18.527 -0.165 -15.467 1.00 92.81 102 ASP A C 1
ATOM 830 O O . ASP A 1 102 ? 18.056 -1.256 -15.146 1.00 92.81 102 ASP A O 1
ATOM 834 N N . TRP A 1 103 ? 18.580 0.851 -14.596 1.00 92.69 103 TRP A N 1
ATOM 835 C CA . TRP A 1 103 ? 18.260 0.730 -13.173 1.00 92.69 103 TRP A CA 1
ATOM 836 C C . TRP A 1 103 ? 17.193 1.724 -12.710 1.00 92.69 103 TRP A C 1
ATOM 838 O O . TRP A 1 103 ? 17.236 2.911 -13.047 1.00 92.69 103 TRP A O 1
ATOM 848 N N . VAL A 1 104 ? 16.294 1.243 -11.844 1.00 93.19 104 VAL A N 1
ATOM 849 C CA . VAL A 1 104 ? 15.388 2.066 -11.028 1.00 93.19 104 VAL A CA 1
ATOM 850 C C . VAL A 1 104 ? 16.088 2.424 -9.715 1.00 93.19 104 VAL A C 1
ATOM 852 O O . VAL A 1 104 ? 16.603 1.553 -9.015 1.00 93.19 104 VAL A O 1
ATOM 855 N N . SER A 1 105 ? 16.114 3.712 -9.373 1.00 93.62 105 SER A N 1
ATOM 856 C CA . SER A 1 105 ? 16.804 4.214 -8.179 1.00 93.62 105 SER A CA 1
ATOM 857 C C . SER A 1 105 ? 15.944 4.075 -6.919 1.00 93.62 105 SER A C 1
ATOM 859 O O . SER A 1 105 ? 14.850 4.626 -6.867 1.00 93.62 105 SER A O 1
ATOM 861 N N . PHE A 1 106 ? 16.493 3.432 -5.882 1.00 95.38 106 PHE A N 1
ATOM 862 C CA . PHE A 1 106 ? 15.964 3.425 -4.506 1.00 95.38 106 PHE A CA 1
ATOM 863 C C . PHE A 1 106 ? 17.040 3.836 -3.484 1.00 95.38 106 PHE A C 1
ATOM 865 O O . PHE A 1 106 ? 17.227 3.199 -2.439 1.00 95.38 106 PHE A O 1
ATOM 872 N N . HIS A 1 107 ? 17.832 4.856 -3.823 1.00 95.19 107 HIS A N 1
ATOM 873 C CA . HIS A 1 107 ? 19.023 5.250 -3.066 1.00 95.19 107 HIS A CA 1
ATOM 874 C C . HIS A 1 107 ? 18.748 6.066 -1.801 1.00 95.19 107 HIS A C 1
ATOM 876 O O . HIS A 1 107 ? 19.662 6.244 -0.994 1.00 95.19 107 HIS A O 1
ATOM 882 N N . ARG A 1 108 ? 17.529 6.575 -1.581 1.00 95.31 108 ARG A N 1
ATOM 883 C CA . ARG A 1 108 ? 17.274 7.435 -0.421 1.00 95.31 108 ARG A CA 1
ATOM 884 C C . ARG A 1 108 ? 17.479 6.648 0.875 1.00 95.31 108 ARG A C 1
ATOM 886 O O . ARG A 1 108 ? 16.796 5.650 1.129 1.00 95.31 108 ARG A O 1
ATOM 893 N N . ASN A 1 109 ? 18.432 7.114 1.683 1.00 94.25 109 ASN A N 1
ATOM 894 C CA . ASN A 1 109 ? 18.903 6.474 2.917 1.00 94.25 109 ASN A CA 1
ATOM 895 C C . ASN A 1 109 ? 19.378 5.021 2.744 1.00 94.25 109 ASN A C 1
ATOM 897 O O . ASN A 1 109 ? 19.334 4.239 3.691 1.00 94.25 109 ASN A O 1
ATOM 901 N N . ALA A 1 110 ? 19.825 4.627 1.548 1.00 93.06 110 ALA A N 1
ATOM 902 C CA . ALA A 1 110 ? 20.464 3.326 1.381 1.00 93.06 110 ALA A CA 1
ATOM 903 C C . ALA A 1 110 ? 21.780 3.277 2.180 1.00 93.06 110 ALA A C 1
ATOM 905 O O . ALA A 1 110 ? 22.534 4.247 2.194 1.00 93.06 110 ALA A O 1
ATOM 906 N N . GLY A 1 111 ? 22.038 2.155 2.858 1.00 92.81 111 GLY A N 1
ATOM 907 C CA . GLY A 1 111 ? 23.208 1.974 3.730 1.00 92.81 111 GLY A CA 1
ATOM 908 C C . GLY A 1 111 ? 23.007 2.394 5.193 1.00 92.81 111 GLY A C 1
ATOM 909 O O . GLY A 1 111 ? 23.889 2.142 6.004 1.00 92.81 111 GLY A O 1
ATOM 910 N N . PHE A 1 112 ? 21.850 2.969 5.542 1.00 93.31 112 PHE A N 1
ATOM 911 C CA . PHE A 1 112 ? 21.512 3.394 6.912 1.00 93.31 112 PHE A CA 1
ATOM 912 C C . PHE A 1 112 ? 20.349 2.596 7.531 1.00 93.31 112 PHE A C 1
ATOM 914 O O . PHE A 1 112 ? 19.827 2.960 8.586 1.00 93.31 112 PHE A O 1
ATOM 921 N N . ASP A 1 113 ? 19.919 1.524 6.861 1.00 92.50 113 ASP A N 1
ATOM 922 C CA . ASP A 1 113 ? 18.881 0.626 7.365 1.00 92.50 113 ASP A CA 1
ATOM 923 C C . ASP A 1 113 ? 19.428 -0.174 8.556 1.00 92.50 113 ASP A C 1
ATOM 925 O O . ASP A 1 113 ? 20.544 -0.691 8.504 1.00 92.50 113 ASP A O 1
ATOM 929 N N . VAL A 1 114 ? 18.634 -0.294 9.615 1.00 91.94 114 VAL A N 1
ATOM 930 C CA . VAL A 1 114 ? 18.975 -1.040 10.832 1.00 91.94 114 VAL A CA 1
ATOM 931 C C . VAL A 1 114 ? 18.235 -2.374 10.808 1.00 91.94 114 VAL A C 1
ATOM 933 O O . VAL A 1 114 ? 17.097 -2.441 10.345 1.00 91.94 114 VAL A O 1
ATOM 936 N N . VAL A 1 115 ? 18.870 -3.444 11.279 1.00 91.31 115 VAL A N 1
ATOM 937 C CA . VAL A 1 115 ? 18.228 -4.753 11.457 1.00 91.31 115 VAL A CA 1
ATOM 938 C C . VAL A 1 115 ? 18.304 -5.117 12.934 1.00 91.31 115 VAL A C 1
ATOM 940 O O . VAL A 1 115 ? 19.397 -5.211 13.485 1.00 91.31 115 VAL A O 1
ATOM 943 N N . GLU A 1 116 ? 17.144 -5.297 13.556 1.00 92.00 116 GLU A N 1
ATOM 944 C CA . GLU A 1 116 ? 16.974 -5.659 14.967 1.00 92.00 116 GLU A CA 1
ATOM 945 C C . GLU A 1 116 ? 15.915 -6.757 15.048 1.00 92.00 116 GLU A C 1
ATOM 947 O O . GLU A 1 116 ? 14.835 -6.577 14.489 1.00 92.00 116 GLU A O 1
ATOM 952 N N . ASP A 1 117 ? 16.216 -7.874 15.716 1.00 92.38 117 ASP A N 1
ATOM 953 C CA . ASP A 1 117 ? 15.289 -9.004 15.907 1.00 92.38 117 ASP A CA 1
ATOM 954 C C . ASP A 1 117 ? 14.630 -9.486 14.599 1.00 92.38 117 ASP A C 1
ATOM 956 O O . ASP A 1 117 ? 13.415 -9.644 14.511 1.00 92.38 117 ASP A O 1
ATOM 960 N N . ASP A 1 118 ? 15.437 -9.642 13.543 1.00 88.81 118 ASP A N 1
ATOM 961 C CA . ASP A 1 118 ? 15.003 -9.970 12.173 1.00 88.81 118 ASP A CA 1
ATOM 962 C C . ASP A 1 118 ? 14.042 -8.954 11.519 1.00 88.81 118 ASP A C 1
ATOM 964 O O . ASP A 1 118 ? 13.543 -9.162 10.410 1.00 88.81 118 ASP A O 1
ATOM 968 N N . VAL A 1 119 ? 13.842 -7.788 12.139 1.00 91.38 119 VAL A N 1
ATOM 969 C CA . VAL A 1 119 ? 13.057 -6.678 11.595 1.00 91.38 119 VAL A CA 1
ATOM 970 C C . VAL A 1 119 ? 13.984 -5.614 11.020 1.00 91.38 119 VAL A C 1
ATOM 972 O O . VAL A 1 119 ? 14.777 -4.984 11.721 1.00 91.38 119 VAL A O 1
ATOM 975 N N . ARG A 1 120 ? 13.841 -5.349 9.716 1.00 92.25 120 ARG A N 1
ATOM 976 C CA . ARG A 1 120 ? 14.512 -4.221 9.061 1.00 92.25 120 ARG A CA 1
ATOM 977 C C . ARG A 1 120 ? 13.737 -2.927 9.295 1.00 92.25 120 ARG A C 1
ATOM 979 O O . ARG A 1 120 ? 12.557 -2.831 8.964 1.00 92.25 120 ARG A O 1
ATOM 986 N N . LYS A 1 121 ? 14.427 -1.908 9.795 1.00 92.31 121 LYS A N 1
ATOM 987 C CA . LYS A 1 121 ? 13.894 -0.583 10.117 1.00 92.31 121 LYS A CA 1
ATOM 988 C C . LYS A 1 121 ? 14.693 0.489 9.379 1.00 92.31 121 LYS A C 1
ATOM 990 O O . LYS A 1 121 ? 15.895 0.358 9.161 1.00 92.31 121 LYS A O 1
ATOM 995 N N . SER A 1 122 ? 14.028 1.566 8.982 1.00 91.81 122 SER A N 1
ATOM 996 C CA . SER A 1 122 ? 14.725 2.792 8.593 1.00 91.81 122 SER A CA 1
ATOM 997 C C . SER A 1 122 ? 15.217 3.520 9.840 1.00 91.81 122 SER A C 1
ATOM 999 O O . SER A 1 122 ? 14.634 3.365 10.913 1.00 91.81 122 SER A O 1
ATOM 1001 N N . THR A 1 123 ? 16.223 4.382 9.698 1.00 87.00 123 TH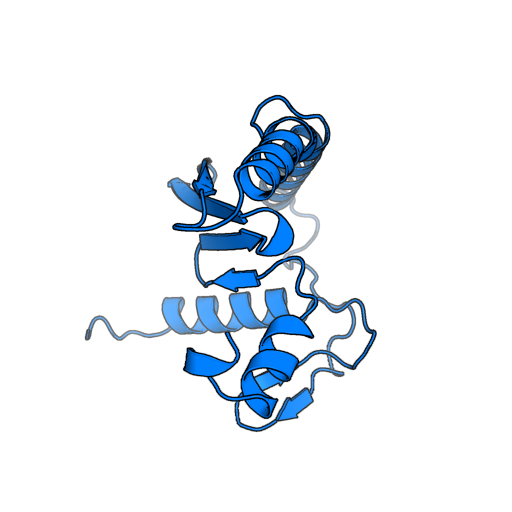R A N 1
ATOM 1002 C CA . THR A 1 123 ? 16.648 5.273 10.786 1.00 87.00 123 THR A CA 1
ATOM 1003 C C . THR A 1 123 ? 15.447 6.068 11.335 1.00 87.00 123 THR A C 1
ATOM 1005 O O . THR A 1 123 ? 14.630 6.543 10.529 1.00 87.00 123 THR A O 1
ATOM 1008 N N . PRO A 1 124 ? 15.303 6.228 12.666 1.00 83.94 124 PRO A N 1
ATOM 1009 C CA . PRO A 1 124 ? 14.201 6.985 13.259 1.00 83.94 124 PRO A CA 1
ATOM 1010 C C . PRO A 1 124 ? 14.066 8.394 12.665 1.00 83.94 124 PRO A C 1
ATOM 1012 O O . PRO A 1 124 ? 15.061 9.084 12.455 1.00 83.94 124 PRO A O 1
ATOM 1015 N N . GLY A 1 125 ? 12.833 8.813 12.365 1.00 81.00 125 GLY A N 1
ATOM 1016 C CA . GLY A 1 125 ? 12.543 10.136 11.792 1.00 81.00 125 GLY A CA 1
ATOM 1017 C C . GLY A 1 125 ? 12.997 10.342 10.339 1.00 81.00 125 GLY A C 1
ATOM 1018 O O . GLY A 1 125 ? 12.904 11.456 9.828 1.00 81.00 125 GLY A O 1
ATOM 1019 N N . SER A 1 126 ? 13.484 9.302 9.656 1.00 84.00 126 SER A N 1
ATOM 1020 C CA . SER A 1 126 ? 13.952 9.419 8.273 1.00 84.00 126 SER A CA 1
ATOM 1021 C C . SER A 1 126 ? 12.842 9.172 7.245 1.00 84.00 126 SER A C 1
ATOM 1023 O O . SER A 1 126 ? 12.001 8.289 7.402 1.00 84.00 126 SER A O 1
ATOM 1025 N N . MET A 1 127 ? 12.875 9.912 6.132 1.00 91.06 127 MET A N 1
ATOM 1026 C CA . MET A 1 127 ? 12.128 9.547 4.924 1.00 91.06 127 MET A CA 1
ATOM 1027 C C . MET A 1 127 ? 12.979 8.581 4.096 1.00 91.06 127 MET A C 1
ATOM 1029 O O . MET A 1 127 ? 13.836 9.011 3.328 1.00 91.06 127 MET A O 1
ATOM 1033 N N . SER A 1 128 ? 12.793 7.276 4.288 1.00 94.25 128 SER A N 1
ATOM 1034 C CA . SER A 1 128 ? 13.606 6.227 3.656 1.00 94.25 128 SER A CA 1
ATOM 1035 C C . SER A 1 128 ? 12.833 5.432 2.603 1.00 94.25 128 SER A C 1
ATOM 1037 O O . SER A 1 128 ? 11.631 5.216 2.722 1.00 94.25 128 SER A O 1
ATOM 1039 N N . GLU A 1 129 ? 13.553 4.938 1.596 1.00 95.44 129 GLU A N 1
ATOM 1040 C CA . GLU A 1 129 ? 13.045 3.988 0.593 1.00 95.44 129 GLU A CA 1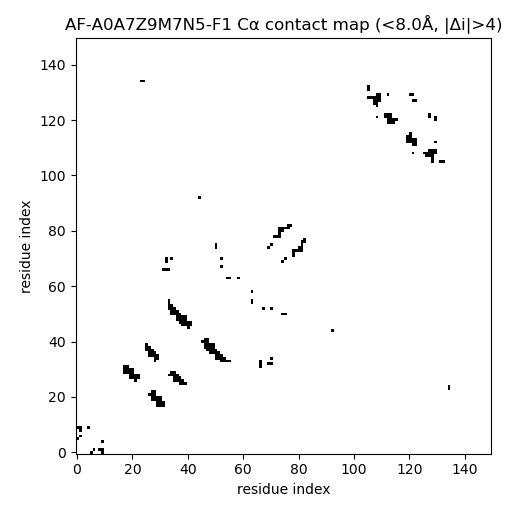
ATOM 1041 C C . GLU A 1 129 ? 13.290 2.522 0.996 1.00 95.44 129 GLU A C 1
ATOM 1043 O O . GLU A 1 129 ? 13.120 1.607 0.188 1.00 95.44 129 GLU A O 1
ATOM 1048 N N . MET A 1 130 ? 13.666 2.284 2.259 1.00 94.62 130 MET A N 1
ATOM 1049 C CA . MET A 1 130 ? 13.892 0.950 2.824 1.00 94.62 130 MET A CA 1
ATOM 1050 C C . MET A 1 130 ? 12.757 -0.038 2.522 1.00 94.62 130 MET A C 1
ATOM 1052 O O . MET A 1 130 ? 13.078 -1.125 2.034 1.00 94.62 130 MET A O 1
ATOM 1056 N N . PRO A 1 131 ? 11.459 0.297 2.715 1.00 92.44 131 PRO A N 1
ATOM 1057 C CA . PRO A 1 131 ? 10.388 -0.655 2.430 1.00 92.44 131 PRO A CA 1
ATOM 1058 C C . PRO A 1 131 ? 10.384 -1.118 0.968 1.00 92.44 131 PRO A C 1
ATOM 1060 O O . PRO A 1 131 ? 10.213 -2.304 0.704 1.00 92.44 131 PRO A O 1
ATOM 1063 N N . MET A 1 132 ? 10.657 -0.215 0.019 1.00 94.50 132 MET A N 1
ATOM 1064 C CA . MET A 1 132 ? 10.714 -0.548 -1.409 1.00 94.50 132 MET A CA 1
ATOM 1065 C C . MET A 1 132 ? 11.921 -1.428 -1.737 1.00 94.50 132 MET A C 1
ATOM 1067 O O . MET A 1 132 ? 11.772 -2.442 -2.420 1.00 94.50 132 MET A O 1
ATOM 1071 N N . ARG A 1 133 ? 13.104 -1.107 -1.190 1.00 95.06 133 ARG A N 1
ATOM 1072 C CA . ARG A 1 133 ? 14.290 -1.974 -1.315 1.00 95.06 133 ARG A CA 1
ATOM 1073 C C . ARG A 1 133 ? 14.020 -3.370 -0.759 1.00 95.06 133 ARG A C 1
ATOM 1075 O O . ARG A 1 133 ? 14.388 -4.361 -1.386 1.00 95.06 133 ARG A O 1
ATOM 1082 N N . HIS A 1 134 ? 13.366 -3.453 0.399 1.00 94.00 134 HIS A N 1
ATOM 1083 C CA . HIS A 1 134 ? 13.038 -4.726 1.027 1.00 94.00 134 HIS A CA 1
ATOM 1084 C C . HIS A 1 134 ? 12.037 -5.530 0.182 1.00 94.00 134 HIS A C 1
ATOM 1086 O O . HIS A 1 134 ? 12.289 -6.701 -0.089 1.00 94.00 134 HIS A O 1
ATOM 1092 N N . MET A 1 135 ? 10.972 -4.898 -0.327 1.00 94.44 135 MET A N 1
ATOM 1093 C CA . MET A 1 135 ? 10.010 -5.542 -1.231 1.00 94.44 135 MET A CA 1
ATOM 1094 C C . MET A 1 135 ? 10.674 -6.097 -2.496 1.00 94.44 135 MET A C 1
ATOM 1096 O O . MET A 1 135 ? 10.377 -7.222 -2.891 1.00 94.44 135 MET A O 1
ATOM 1100 N N . MET A 1 136 ? 11.589 -5.345 -3.115 1.00 94.62 136 MET A N 1
ATOM 1101 C CA . MET A 1 136 ? 12.308 -5.804 -4.310 1.00 94.62 136 MET A CA 1
ATOM 1102 C C . MET A 1 136 ? 13.281 -6.947 -4.004 1.00 94.62 136 MET A C 1
ATOM 1104 O O . MET A 1 136 ? 13.420 -7.860 -4.816 1.00 94.62 136 MET A O 1
ATOM 1108 N N . GLN A 1 137 ? 13.917 -6.948 -2.827 1.00 93.44 137 GLN A N 1
ATOM 1109 C CA . GLN A 1 137 ? 14.750 -8.068 -2.382 1.00 93.44 137 GLN A CA 1
ATOM 1110 C C . GLN A 1 137 ? 13.920 -9.344 -2.183 1.00 93.44 137 GLN A C 1
ATOM 1112 O O . GLN A 1 137 ? 14.325 -10.410 -2.640 1.00 93.44 137 GLN A O 1
ATOM 1117 N N . VAL A 1 138 ? 12.753 -9.234 -1.541 1.00 93.88 138 VAL A N 1
ATOM 1118 C CA . VAL A 1 138 ? 11.819 -10.356 -1.353 1.00 93.88 138 VAL A CA 1
ATOM 1119 C C . VAL A 1 138 ? 11.303 -10.859 -2.702 1.00 93.88 138 VAL A C 1
ATOM 1121 O O . VAL A 1 138 ? 11.348 -12.058 -2.963 1.00 93.88 138 VAL A O 1
ATOM 1124 N N . TRP A 1 139 ? 10.894 -9.954 -3.596 1.00 94.44 139 TRP A N 1
ATOM 1125 C CA . TRP A 1 139 ? 10.480 -10.303 -4.955 1.00 94.44 139 TRP A CA 1
ATOM 1126 C C . TRP A 1 139 ? 11.583 -11.045 -5.715 1.00 94.44 139 TRP A C 1
ATOM 1128 O O . TRP A 1 139 ? 11.329 -12.112 -6.264 1.00 94.44 139 TRP A O 1
ATOM 1138 N N . LYS A 1 140 ? 12.823 -10.540 -5.689 1.00 95.00 140 LYS A N 1
ATOM 1139 C CA . LYS A 1 140 ? 13.970 -11.203 -6.322 1.00 95.00 140 LYS A CA 1
ATOM 1140 C C . LYS A 1 140 ? 14.169 -12.616 -5.779 1.00 95.00 140 LYS A C 1
ATOM 1142 O O . LYS A 1 140 ? 14.421 -13.522 -6.567 1.00 95.00 140 LYS A O 1
ATOM 1147 N N . ASN A 1 141 ? 14.055 -12.803 -4.464 1.00 94.06 141 ASN A N 1
ATOM 1148 C CA . ASN A 1 141 ? 14.196 -14.118 -3.845 1.00 94.06 141 ASN A CA 1
ATOM 1149 C C . ASN A 1 141 ? 13.121 -15.087 -4.359 1.00 94.06 141 ASN A C 1
ATOM 1151 O O . ASN A 1 141 ? 13.479 -16.178 -4.782 1.00 94.06 141 ASN A O 1
ATOM 1155 N N . TYR A 1 142 ? 11.849 -14.671 -4.418 1.00 93.75 142 TYR A N 1
ATOM 1156 C CA . TYR A 1 142 ? 10.765 -15.493 -4.979 1.00 93.75 142 TYR A CA 1
ATOM 1157 C C . TYR A 1 142 ? 10.930 -15.792 -6.474 1.00 93.75 142 TYR A C 1
ATOM 1159 O O . TYR A 1 142 ? 10.590 -16.878 -6.927 1.00 93.75 142 TYR A O 1
ATOM 1167 N N . MET A 1 143 ? 11.442 -14.840 -7.258 1.00 93.12 143 MET A N 1
ATOM 1168 C CA . MET A 1 143 ? 11.664 -15.041 -8.695 1.00 93.12 143 MET A CA 1
ATOM 1169 C C . MET A 1 143 ? 12.877 -15.929 -8.996 1.00 93.12 143 MET A C 1
ATOM 1171 O O . MET A 1 143 ? 12.954 -16.498 -10.081 1.00 93.12 143 MET A O 1
ATOM 1175 N N . ALA A 1 144 ? 13.838 -16.005 -8.070 1.00 93.50 144 ALA A N 1
ATOM 1176 C CA . ALA A 1 144 ? 15.068 -16.782 -8.216 1.00 93.50 144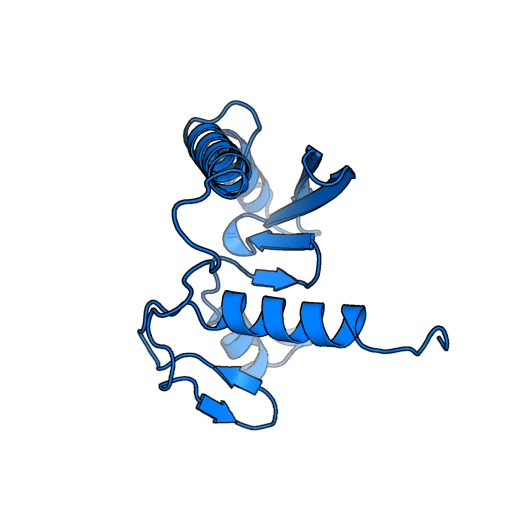 ALA A CA 1
ATOM 1177 C C . ALA A 1 144 ? 15.032 -18.135 -7.487 1.00 93.50 144 ALA A C 1
ATOM 1179 O O . ALA A 1 144 ? 15.879 -18.986 -7.756 1.00 93.50 144 ALA A O 1
ATOM 1180 N N . SER A 1 145 ? 14.093 -18.341 -6.560 1.00 87.00 145 SER A N 1
ATOM 1181 C CA . SER A 1 145 ? 13.878 -19.639 -5.928 1.00 87.00 145 SER A CA 1
ATOM 1182 C C . SER A 1 145 ? 13.319 -20.619 -6.960 1.00 87.00 145 SER A C 1
ATOM 1184 O O . SER A 1 145 ? 12.250 -20.384 -7.518 1.00 87.00 145 SER A O 1
ATOM 1186 N N . ASN A 1 146 ? 14.019 -21.733 -7.186 1.00 65.88 146 ASN A N 1
ATOM 1187 C CA . ASN A 1 146 ? 13.538 -22.853 -8.009 1.00 65.88 146 ASN A CA 1
ATOM 1188 C C . ASN A 1 146 ? 12.470 -23.704 -7.296 1.00 65.88 146 ASN A C 1
ATOM 1190 O O . ASN A 1 146 ? 12.036 -24.729 -7.824 1.00 65.88 146 ASN A O 1
ATOM 1194 N N . ASP A 1 147 ? 12.044 -23.284 -6.108 1.00 59.12 147 ASP A N 1
ATOM 1195 C CA . ASP A 1 147 ? 11.163 -24.051 -5.247 1.00 59.12 147 ASP A CA 1
ATOM 1196 C C . ASP A 1 147 ? 9.708 -23.835 -5.670 1.00 59.12 147 ASP A C 1
ATOM 1198 O O . ASP A 1 147 ? 8.966 -23.008 -5.145 1.00 59.12 147 ASP A O 1
ATOM 1202 N N . GLY A 1 148 ? 9.291 -24.651 -6.635 1.00 56.22 148 GLY A N 1
ATOM 1203 C CA . GLY A 1 148 ? 7.897 -25.048 -6.813 1.00 56.22 148 GLY A CA 1
ATOM 1204 C C . GLY A 1 148 ? 7.395 -25.993 -5.711 1.00 56.22 148 GLY A C 1
ATOM 1205 O O . GLY A 1 148 ? 6.410 -26.692 -5.933 1.00 56.22 148 GLY A O 1
ATOM 1206 N N . GLU A 1 149 ? 8.049 -26.043 -4.549 1.00 46.81 149 GLU A N 1
ATOM 1207 C CA . GLU A 1 149 ? 7.608 -26.814 -3.389 1.00 46.81 149 GLU A CA 1
ATOM 1208 C C . GLU A 1 149 ? 6.948 -25.870 -2.380 1.00 46.81 149 GLU A C 1
ATOM 1210 O O . GLU A 1 149 ? 7.596 -25.107 -1.666 1.00 46.81 149 GLU A O 1
ATOM 1215 N N . LYS A 1 150 ? 5.615 -25.899 -2.402 1.00 43.03 150 LYS A N 1
ATOM 1216 C CA . LYS A 1 150 ? 4.756 -25.439 -1.311 1.00 43.03 150 LYS A CA 1
ATOM 1217 C C . LYS A 1 150 ? 4.594 -26.540 -0.278 1.00 43.03 150 LYS A C 1
ATOM 1219 O O . LYS A 1 150 ? 4.476 -27.708 -0.709 1.00 43.03 150 LYS A O 1
#

Mean predicted aligned error: 5.15 Å

Sequence (150 aa):
MYEAYGEEQAEEILGVNLHHVLVYPCLSVQPPLQQLRAVRPLAPDRTLTEIWHFRLKDAPEAIYQRALGYYYLVNSPSTMVNADDLFNWWKVQHGLNSNASDWVSFHRNAGFDVVEDDVRKSTPGSMSEMPMRHMMQVWKNYMASNDGEK